Protein AF-K9ZA30-F1 (afdb_monomer_lite)

Radius of gyration: 12.53 Å; chains: 1; bounding box: 28×35×27 Å

Structure (mmCIF, N/CA/C/O backbone):
data_AF-K9ZA30-F1
#
_entry.id   AF-K9ZA30-F1
#
loop_
_atom_site.group_PDB
_atom_site.id
_atom_site.type_symbol
_atom_site.label_atom_id
_atom_site.label_alt_id
_atom_site.label_comp_id
_atom_site.label_asym_id
_atom_site.label_entity_id
_atom_site.label_seq_id
_atom_site.pdbx_PDB_ins_code
_atom_site.Cartn_x
_atom_site.Cartn_y
_atom_site.Cartn_z
_atom_site.occupancy
_atom_site.B_iso_or_equiv
_atom_site.auth_seq_id
_atom_site.auth_comp_id
_atom_site.auth_asym_id
_atom_site.auth_atom_id
_atom_site.pdbx_PDB_model_num
ATOM 1 N N . MET A 1 1 ? 3.534 13.611 14.769 1.00 54.38 1 MET A N 1
ATOM 2 C CA . MET A 1 1 ? 2.362 12.706 14.811 1.00 54.38 1 MET A CA 1
ATOM 3 C C . MET A 1 1 ? 2.554 11.606 13.779 1.00 54.38 1 MET A C 1
ATOM 5 O O . MET A 1 1 ? 2.866 11.920 12.638 1.00 54.38 1 MET A O 1
ATOM 9 N N . GLN A 1 2 ? 2.450 10.336 14.168 1.00 65.38 2 GLN A N 1
ATOM 10 C CA . GLN A 1 2 ? 2.606 9.208 13.246 1.00 65.38 2 GLN A CA 1
ATOM 11 C C . GLN A 1 2 ? 1.230 8.818 12.685 1.00 65.38 2 GLN A C 1
ATOM 13 O O . GLN A 1 2 ? 0.362 8.398 13.442 1.00 65.38 2 GLN A O 1
ATOM 18 N N . LEU A 1 3 ? 1.032 8.995 11.373 1.00 75.00 3 LEU A N 1
ATOM 19 C CA . LEU A 1 3 ? -0.236 8.700 10.682 1.00 75.00 3 LEU A CA 1
ATOM 20 C C . LEU A 1 3 ? -0.470 7.191 10.492 1.00 75.00 3 LEU A C 1
ATOM 22 O O . LEU A 1 3 ? -1.606 6.728 10.527 1.00 75.00 3 LEU A O 1
ATOM 26 N N . PHE A 1 4 ? 0.618 6.436 10.316 1.00 83.44 4 PHE A N 1
ATOM 27 C CA . PHE A 1 4 ? 0.595 5.004 10.015 1.00 83.44 4 PHE A CA 1
ATOM 28 C C . PHE A 1 4 ? 1.629 4.256 10.853 1.00 83.44 4 PHE A C 1
ATOM 30 O O . PHE A 1 4 ? 2.766 4.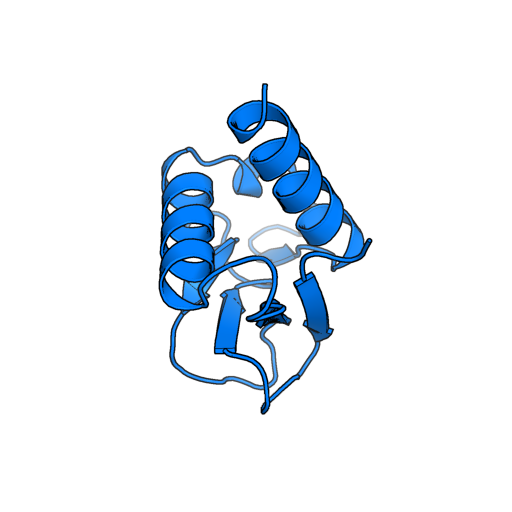715 11.009 1.00 83.44 4 PHE A O 1
ATOM 37 N N . GLN A 1 5 ? 1.265 3.081 11.351 1.00 88.19 5 GLN A N 1
ATOM 38 C CA . GLN A 1 5 ? 2.202 2.082 11.855 1.00 88.19 5 GLN A CA 1
ATOM 39 C C . GLN A 1 5 ? 2.481 1.080 10.734 1.00 88.19 5 GLN A C 1
ATOM 41 O O . GLN A 1 5 ? 1.555 0.506 10.169 1.00 88.19 5 GLN A O 1
ATOM 46 N N . ILE A 1 6 ? 3.752 0.927 10.362 1.00 89.62 6 ILE A N 1
ATOM 47 C CA . ILE A 1 6 ? 4.165 0.133 9.200 1.00 89.62 6 ILE A CA 1
ATOM 48 C C . ILE A 1 6 ? 5.207 -0.872 9.661 1.00 89.62 6 ILE A C 1
ATOM 50 O O . ILE A 1 6 ? 6.343 -0.491 9.953 1.00 89.62 6 ILE A O 1
ATOM 54 N N . ASN A 1 7 ? 4.828 -2.146 9.677 1.00 86.88 7 ASN A N 1
ATOM 55 C CA . ASN A 1 7 ? 5.675 -3.239 10.137 1.00 86.88 7 ASN A CA 1
ATOM 56 C C . ASN A 1 7 ? 5.650 -4.389 9.118 1.00 86.88 7 ASN A C 1
ATOM 58 O O . ASN A 1 7 ? 4.639 -4.649 8.464 1.00 86.88 7 ASN A O 1
ATOM 62 N N . ASN A 1 8 ? 6.771 -5.097 8.973 1.00 84.19 8 ASN A N 1
ATOM 63 C CA . ASN A 1 8 ? 6.793 -6.356 8.223 1.00 84.19 8 ASN A CA 1
ATOM 64 C C . ASN A 1 8 ? 6.120 -7.453 9.049 1.00 84.19 8 ASN A C 1
ATOM 66 O O . ASN A 1 8 ? 6.275 -7.454 10.268 1.00 84.19 8 ASN A O 1
ATOM 70 N N . ASN A 1 9 ? 5.435 -8.391 8.384 1.00 82.12 9 ASN A N 1
ATOM 71 C CA . ASN A 1 9 ? 4.783 -9.524 9.047 1.00 82.12 9 ASN A CA 1
ATOM 72 C C . ASN A 1 9 ? 3.850 -9.070 10.186 1.00 82.12 9 ASN A C 1
ATOM 74 O O . ASN A 1 9 ? 3.994 -9.490 11.332 1.00 82.12 9 ASN A O 1
ATOM 78 N N . PHE A 1 10 ? 2.936 -8.146 9.875 1.00 87.38 10 PHE A N 1
ATOM 79 C CA . PHE A 1 10 ? 2.052 -7.543 10.869 1.00 87.38 10 PHE A CA 1
ATOM 80 C C . PHE A 1 10 ? 0.607 -8.023 10.675 1.00 87.38 10 PHE A C 1
ATOM 82 O O . PHE A 1 10 ? -0.100 -7.448 9.849 1.00 87.38 10 PHE A O 1
ATOM 89 N N . PRO A 1 11 ? 0.171 -9.093 11.367 1.00 83.19 11 PRO A N 1
ATOM 90 C CA . PRO A 1 11 ? -1.160 -9.678 11.180 1.00 83.19 11 PRO A CA 1
ATOM 91 C C . PRO A 1 11 ? -2.294 -8.797 11.719 1.00 83.19 11 PRO A C 1
ATOM 93 O O . PRO A 1 11 ? -3.416 -8.907 11.250 1.00 83.19 11 PRO A O 1
ATOM 96 N N . GLU A 1 12 ? -2.007 -7.895 12.659 1.00 85.88 12 GLU A N 1
ATOM 97 C CA . GLU A 1 12 ? -2.982 -6.950 13.232 1.00 85.88 12 GLU A CA 1
ATOM 98 C C . GLU A 1 12 ? -3.085 -5.632 12.444 1.00 85.88 12 GLU A C 1
ATOM 100 O O . GLU A 1 12 ? -3.547 -4.612 12.967 1.00 85.88 12 GLU A O 1
ATOM 105 N N . ALA A 1 13 ? -2.577 -5.620 11.212 1.00 89.19 13 ALA A N 1
ATOM 106 C CA . ALA A 1 13 ? -2.697 -4.486 10.312 1.00 89.19 13 ALA A CA 1
ATOM 107 C C . ALA A 1 13 ? -4.110 -4.387 9.726 1.00 89.19 13 ALA A C 1
ATOM 109 O O . ALA A 1 13 ? -4.777 -5.398 9.526 1.00 89.19 13 ALA A O 1
ATOM 110 N N . ASP A 1 14 ? -4.528 -3.173 9.369 1.00 89.06 14 ASP A N 1
ATOM 111 C CA . ASP A 1 14 ? -5.787 -2.956 8.651 1.00 89.06 14 ASP A CA 1
ATOM 112 C C . ASP A 1 14 ? -5.721 -3.482 7.211 1.00 89.06 14 ASP A C 1
ATOM 114 O O . ASP A 1 14 ? -6.707 -3.959 6.647 1.00 89.06 14 ASP A O 1
ATOM 118 N N . PHE A 1 15 ? -4.550 -3.353 6.584 1.00 91.38 15 PHE A N 1
ATOM 119 C CA . PHE A 1 15 ? -4.284 -3.850 5.241 1.00 91.38 15 PHE A CA 1
ATOM 120 C C . PHE A 1 15 ? -2.794 -4.115 5.028 1.00 91.38 15 PHE A C 1
ATOM 122 O O . PHE A 1 15 ? -1.936 -3.681 5.801 1.00 91.38 15 PHE A O 1
ATOM 129 N N . TRP A 1 16 ? -2.472 -4.807 3.935 1.00 92.81 16 TRP A N 1
ATOM 130 C CA . TRP A 1 16 ? -1.104 -5.181 3.592 1.00 92.81 16 TRP A CA 1
ATOM 131 C C . TRP A 1 16 ? -0.686 -4.647 2.235 1.00 92.81 16 TRP A C 1
ATOM 133 O O . TRP A 1 16 ? -1.501 -4.366 1.362 1.00 92.81 16 TRP A O 1
ATOM 143 N N . LEU A 1 17 ? 0.621 -4.524 2.057 1.00 91.44 17 LEU A N 1
ATOM 144 C CA . LEU A 1 17 ? 1.268 -4.036 0.855 1.00 91.44 17 LEU A CA 1
ATOM 145 C C . LEU A 1 17 ? 2.290 -5.056 0.371 1.00 91.44 17 LEU A C 1
ATOM 147 O O . LEU A 1 17 ? 3.105 -5.565 1.148 1.00 91.44 17 LEU A O 1
ATOM 151 N N . ILE A 1 18 ? 2.263 -5.329 -0.934 1.00 90.88 18 ILE A N 1
ATOM 152 C CA . ILE A 1 18 ? 3.247 -6.194 -1.582 1.00 90.88 18 ILE A CA 1
ATOM 153 C C . ILE A 1 18 ? 4.593 -5.475 -1.617 1.00 90.88 18 ILE A C 1
ATOM 155 O O . ILE A 1 18 ? 4.855 -4.618 -2.454 1.00 90.88 18 ILE A O 1
ATOM 159 N N . ASN A 1 19 ? 5.466 -5.845 -0.694 1.00 87.38 19 ASN A N 1
ATOM 160 C CA . ASN A 1 19 ? 6.817 -5.318 -0.539 1.00 87.38 19 ASN A CA 1
ATOM 161 C C . ASN A 1 19 ? 7.869 -6.104 -1.332 1.00 87.38 19 ASN A C 1
ATOM 163 O O . ASN A 1 19 ? 8.969 -5.598 -1.522 1.00 87.38 19 ASN A O 1
ATOM 167 N N . LYS A 1 20 ? 7.569 -7.326 -1.785 1.00 87.62 20 LYS A N 1
ATOM 168 C CA . LYS A 1 20 ? 8.496 -8.164 -2.550 1.00 87.62 20 LYS A CA 1
ATOM 169 C C . LYS A 1 20 ? 7.752 -8.946 -3.628 1.00 87.62 20 LYS A C 1
ATOM 171 O O . LYS A 1 20 ? 7.089 -9.934 -3.335 1.00 87.62 20 LYS A O 1
ATOM 176 N N . SER A 1 21 ? 7.841 -8.494 -4.875 1.00 86.94 21 SER A N 1
ATOM 177 C CA . SER A 1 21 ? 7.302 -9.213 -6.039 1.00 86.94 21 SER A CA 1
ATOM 178 C C . SER A 1 21 ? 7.906 -8.669 -7.339 1.00 86.94 21 SER A C 1
ATOM 180 O O . SER A 1 21 ? 8.874 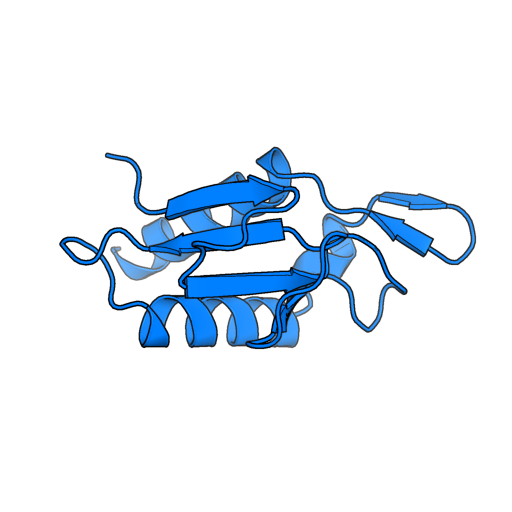-7.910 -7.306 1.00 86.94 21 SER A O 1
ATOM 182 N N . SER A 1 22 ? 7.356 -9.047 -8.491 1.00 86.00 22 SER A N 1
ATOM 183 C CA . SER A 1 22 ? 7.685 -8.418 -9.771 1.00 86.00 22 SER A CA 1
ATOM 184 C C . SER A 1 22 ? 7.321 -6.930 -9.781 1.00 86.00 22 SER A C 1
ATOM 186 O O . SER A 1 22 ? 6.382 -6.491 -9.115 1.00 86.00 22 SER A O 1
ATOM 188 N N . ILE A 1 23 ? 8.010 -6.149 -10.614 1.00 83.75 23 ILE A N 1
ATOM 189 C CA . ILE A 1 23 ? 7.817 -4.692 -10.720 1.00 83.75 23 ILE A CA 1
ATOM 190 C C . ILE A 1 23 ? 6.377 -4.271 -11.061 1.00 83.75 23 ILE A C 1
ATOM 192 O O . ILE A 1 23 ? 5.963 -3.156 -10.763 1.00 83.75 23 ILE A O 1
ATOM 196 N N . ALA A 1 24 ? 5.600 -5.167 -11.673 1.00 83.25 24 ALA A N 1
ATOM 197 C CA . ALA A 1 24 ? 4.202 -4.925 -11.996 1.00 83.25 24 ALA A CA 1
ATOM 198 C C . ALA A 1 24 ? 3.275 -4.999 -10.773 1.00 83.25 24 ALA A C 1
ATOM 200 O O . ALA A 1 24 ? 2.279 -4.295 -10.760 1.00 83.25 24 ALA A O 1
ATOM 201 N N . GLN A 1 25 ? 3.575 -5.839 -9.775 1.00 85.94 25 GLN A N 1
ATOM 202 C CA . GLN A 1 25 ? 2.720 -6.067 -8.595 1.00 85.94 25 GLN A CA 1
ATOM 203 C C . GLN A 1 25 ? 3.277 -5.412 -7.319 1.00 85.94 25 GLN A C 1
ATOM 205 O O . GLN A 1 25 ? 2.631 -5.432 -6.271 1.00 85.94 25 GLN A O 1
ATOM 210 N N . ILE A 1 26 ? 4.475 -4.829 -7.389 1.00 88.94 26 ILE A N 1
ATOM 211 C CA . ILE A 1 26 ? 5.117 -4.159 -6.262 1.00 88.94 26 ILE A CA 1
ATOM 212 C C . ILE A 1 26 ? 4.284 -2.963 -5.783 1.00 88.94 26 ILE A C 1
ATOM 214 O O . ILE A 1 26 ? 3.792 -2.162 -6.575 1.00 88.94 26 ILE A O 1
ATOM 218 N N . GLY A 1 27 ? 4.112 -2.846 -4.470 1.00 87.81 27 GLY A N 1
ATOM 219 C CA . GLY A 1 27 ? 3.342 -1.769 -3.862 1.00 87.81 27 GLY A CA 1
ATOM 220 C C . GLY A 1 27 ? 1.825 -1.880 -4.053 1.00 87.81 27 GLY A C 1
ATOM 221 O O . GLY A 1 27 ? 1.106 -0.933 -3.744 1.00 87.81 27 GLY A O 1
ATOM 222 N N . LYS A 1 28 ? 1.309 -3.017 -4.536 1.00 91.31 28 LYS A N 1
ATOM 223 C CA . LYS A 1 28 ? -0.136 -3.255 -4.588 1.00 91.31 28 LYS A CA 1
ATOM 224 C C . LYS A 1 28 ? -0.684 -3.473 -3.170 1.00 91.31 28 LYS A C 1
ATOM 226 O O . LYS A 1 28 ? -0.130 -4.309 -2.446 1.00 91.31 28 LYS A O 1
ATOM 231 N N . PRO A 1 29 ? -1.751 -2.767 -2.760 1.00 92.50 29 PRO A N 1
ATOM 232 C CA . PRO A 1 29 ? -2.422 -3.051 -1.502 1.00 92.50 29 PRO A CA 1
ATOM 233 C C . PRO A 1 29 ? -3.314 -4.292 -1.632 1.00 92.50 29 PRO A C 1
ATOM 235 O O . PRO A 1 29 ? -3.975 -4.502 -2.652 1.00 92.50 29 PRO A O 1
ATOM 238 N N . VAL A 1 30 ? -3.347 -5.111 -0.589 1.00 91.19 30 VAL A N 1
ATOM 239 C CA . VAL A 1 30 ? -4.164 -6.322 -0.489 1.00 91.19 30 VAL A CA 1
ATOM 240 C C . VAL A 1 30 ? -4.829 -6.388 0.882 1.00 91.19 30 VAL A C 1
ATOM 242 O O . VAL A 1 30 ? -4.289 -5.903 1.876 1.00 91.19 30 VAL A O 1
ATOM 245 N N . LYS A 1 31 ? -6.019 -6.989 0.926 1.00 88.00 31 LYS A N 1
ATOM 246 C CA . LYS A 1 31 ? -6.766 -7.244 2.169 1.00 88.00 31 LYS A CA 1
ATOM 247 C C . LYS A 1 31 ? -6.527 -8.647 2.727 1.00 88.00 31 LYS A C 1
ATOM 249 O O . LYS A 1 31 ? -7.065 -8.991 3.767 1.00 88.00 31 LYS A O 1
ATOM 254 N N . GLU A 1 32 ? -5.743 -9.459 2.028 1.00 87.56 32 GLU A N 1
ATOM 255 C CA . GLU A 1 32 ? -5.376 -10.798 2.471 1.00 87.56 32 GLU A CA 1
ATOM 256 C C . GLU A 1 32 ? -3.993 -10.763 3.110 1.00 87.56 32 GLU A C 1
ATOM 258 O O . GLU A 1 32 ? -3.009 -10.348 2.487 1.00 87.56 32 GLU A O 1
ATOM 263 N N . TYR A 1 33 ? -3.922 -11.224 4.354 1.00 83.62 33 TYR A N 1
ATOM 264 C CA . TYR A 1 33 ? -2.666 -11.342 5.069 1.00 83.62 33 TYR A CA 1
ATOM 265 C C . TYR A 1 33 ? -1.758 -12.393 4.429 1.00 83.62 33 TYR A C 1
ATOM 267 O O . TYR A 1 33 ? -2.167 -13.522 4.157 1.00 83.62 33 TYR A O 1
ATOM 275 N N . ARG A 1 34 ? -0.481 -12.041 4.263 1.00 83.75 34 ARG A N 1
ATOM 276 C CA . ARG A 1 34 ? 0.606 -12.998 4.040 1.00 83.75 34 ARG A CA 1
ATOM 277 C C . ARG A 1 34 ? 1.831 -12.536 4.817 1.00 83.75 34 ARG A C 1
ATOM 279 O O . ARG A 1 34 ? 2.150 -11.349 4.817 1.00 83.75 34 ARG A O 1
ATOM 286 N N . SER A 1 35 ? 2.552 -13.479 5.414 1.00 78.50 35 SER A N 1
ATOM 287 C CA . SER A 1 35 ? 3.720 -13.209 6.268 1.00 78.50 35 SER A CA 1
ATOM 288 C C . SER A 1 35 ? 4.832 -12.421 5.569 1.00 78.50 35 SER A C 1
ATOM 290 O O . SER A 1 35 ? 5.556 -11.649 6.194 1.00 78.50 35 SER A O 1
ATOM 292 N N . CYS A 1 36 ? 4.956 -12.567 4.249 1.00 80.88 36 CYS A N 1
ATOM 293 C CA . CYS A 1 36 ? 5.957 -11.845 3.471 1.00 80.88 36 CYS A CA 1
ATOM 294 C C . CYS A 1 36 ? 5.621 -10.364 3.254 1.00 80.88 36 CYS A C 1
ATOM 296 O O . CYS A 1 36 ? 6.515 -9.625 2.855 1.00 80.88 36 CYS A O 1
ATOM 298 N N . LEU A 1 37 ? 4.377 -9.933 3.487 1.00 87.62 37 LEU A N 1
ATOM 299 C CA . LEU A 1 37 ? 3.904 -8.585 3.175 1.00 87.62 37 LEU A CA 1
ATOM 300 C C . LEU A 1 37 ? 4.233 -7.584 4.283 1.00 87.62 37 LEU A C 1
ATOM 302 O O . LEU A 1 37 ? 4.485 -7.928 5.442 1.00 87.62 37 LEU A O 1
ATOM 306 N N . THR A 1 38 ? 4.181 -6.307 3.920 1.00 89.44 38 THR A N 1
ATOM 307 C CA . THR A 1 38 ? 4.268 -5.211 4.884 1.00 89.44 38 THR A CA 1
ATOM 308 C C . THR A 1 38 ? 2.859 -4.806 5.291 1.00 89.44 38 THR A C 1
ATOM 310 O O . THR A 1 38 ? 2.063 -4.416 4.442 1.00 89.44 38 THR A O 1
ATOM 313 N N . GLY A 1 39 ? 2.541 -4.912 6.578 1.00 91.62 39 GLY A N 1
ATOM 314 C CA . GLY A 1 39 ? 1.261 -4.469 7.118 1.00 91.62 39 GLY A CA 1
ATOM 315 C C . GLY A 1 39 ? 1.278 -2.980 7.429 1.00 91.62 39 GLY A C 1
ATOM 316 O O . GLY A 1 39 ? 2.280 -2.443 7.912 1.00 91.62 39 GLY A O 1
ATOM 317 N N . ILE A 1 40 ? 0.159 -2.324 7.146 1.00 90.00 40 ILE A N 1
ATOM 318 C CA . ILE A 1 40 ? -0.096 -0.931 7.482 1.00 90.00 40 ILE A CA 1
ATOM 319 C C . ILE A 1 40 ? -1.313 -0.870 8.389 1.00 90.00 40 ILE A C 1
ATOM 321 O O . ILE A 1 40 ? -2.405 -1.294 8.018 1.00 90.00 40 ILE A O 1
ATOM 325 N N . LYS A 1 41 ? -1.106 -0.310 9.576 1.00 90.38 41 LYS A N 1
ATOM 326 C CA . LYS A 1 41 ? -2.166 0.024 10.516 1.00 90.38 41 LYS A CA 1
ATOM 327 C C . LYS A 1 41 ? -2.359 1.528 10.543 1.00 90.38 41 LYS A C 1
ATOM 329 O O . LYS A 1 41 ? -1.408 2.290 10.765 1.00 90.38 41 LYS A O 1
ATOM 334 N N . CYS A 1 42 ? -3.575 1.950 10.246 1.00 87.88 42 CYS A N 1
ATOM 335 C CA . CYS A 1 42 ? -3.966 3.345 10.270 1.00 87.88 42 CYS A CA 1
ATOM 336 C C . CYS A 1 42 ? -4.239 3.767 11.708 1.00 87.88 42 CYS A C 1
ATOM 338 O O . CYS A 1 42 ? 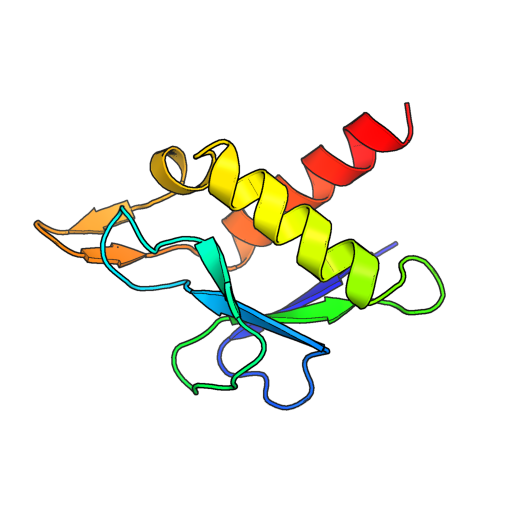-4.784 3.012 12.506 1.00 87.88 42 CYS A O 1
ATOM 340 N N . ASN A 1 43 ? -3.859 4.997 12.047 1.00 86.62 43 ASN A N 1
ATOM 341 C CA . ASN A 1 43 ? -4.365 5.589 13.272 1.00 86.62 43 ASN A CA 1
ATOM 342 C C . ASN A 1 43 ? -5.790 6.094 13.006 1.00 86.62 43 ASN A C 1
ATOM 344 O O . ASN A 1 43 ? -5.957 7.106 12.322 1.00 86.62 43 ASN A O 1
ATOM 348 N N . GLU A 1 44 ? -6.792 5.393 13.535 1.00 80.06 44 GLU A N 1
ATOM 349 C CA . GLU A 1 44 ? -8.222 5.664 13.314 1.00 80.06 44 GLU A CA 1
ATOM 350 C C . GLU A 1 44 ? -8.631 7.092 13.703 1.00 80.06 44 GLU A C 1
ATOM 352 O O . GLU A 1 44 ? -9.532 7.669 13.103 1.00 80.06 44 GLU A O 1
ATOM 357 N N . GLN A 1 45 ? -7.917 7.707 14.651 1.00 80.12 45 GLN A N 1
ATOM 358 C CA . GLN A 1 45 ? -8.143 9.096 15.068 1.00 80.12 45 GLN A CA 1
ATOM 359 C C . GLN A 1 45 ? -7.736 10.127 14.004 1.00 80.12 45 GLN A C 1
ATOM 361 O O . GLN A 1 45 ? -8.129 11.288 14.083 1.00 80.12 45 GLN A O 1
ATOM 366 N N . LEU A 1 46 ? -6.902 9.733 13.038 1.00 80.62 46 LEU A N 1
ATOM 367 C CA . LEU A 1 46 ? -6.349 10.624 12.019 1.00 80.62 46 LEU A CA 1
ATOM 368 C C . LEU A 1 46 ? -6.848 10.275 10.616 1.00 80.62 46 LEU A C 1
ATOM 370 O O . LEU A 1 46 ? -7.068 11.186 9.818 1.00 80.62 46 LEU A O 1
ATOM 374 N N . ILE A 1 47 ? -6.957 8.982 10.289 1.00 83.19 47 ILE A N 1
ATOM 375 C CA . ILE A 1 47 ? -7.275 8.481 8.946 1.00 83.19 47 ILE A CA 1
ATOM 376 C C . ILE A 1 47 ? -8.130 7.215 9.042 1.00 83.19 47 ILE A C 1
ATOM 378 O O . ILE A 1 47 ? -7.782 6.275 9.753 1.00 83.19 47 ILE A O 1
ATOM 382 N N . LEU A 1 48 ? -9.196 7.158 8.236 1.00 87.06 48 LEU A N 1
ATOM 383 C CA . LEU A 1 48 ? -9.997 5.947 8.065 1.00 87.06 48 LEU A CA 1
ATOM 384 C C . LEU A 1 48 ? -9.182 4.836 7.366 1.00 87.06 48 LEU A C 1
ATOM 386 O O . LEU A 1 48 ? -8.593 5.105 6.311 1.00 87.06 48 LEU A O 1
ATOM 390 N N . PRO A 1 49 ? -9.223 3.578 7.844 1.00 87.12 49 PRO A N 1
ATOM 391 C CA . PRO A 1 49 ? -8.530 2.450 7.210 1.00 87.12 49 PRO A CA 1
ATOM 392 C C . PRO A 1 49 ? -8.869 2.275 5.724 1.00 87.12 49 PRO A C 1
ATOM 394 O O . PRO A 1 49 ? -7.983 2.117 4.881 1.00 87.12 49 PRO A O 1
ATOM 397 N N . SER A 1 50 ? -10.153 2.409 5.374 1.00 88.44 50 SER A N 1
ATOM 398 C CA . SER A 1 50 ? -10.628 2.362 3.986 1.00 88.44 50 SER A CA 1
ATOM 399 C C . SER A 1 50 ? -9.983 3.442 3.118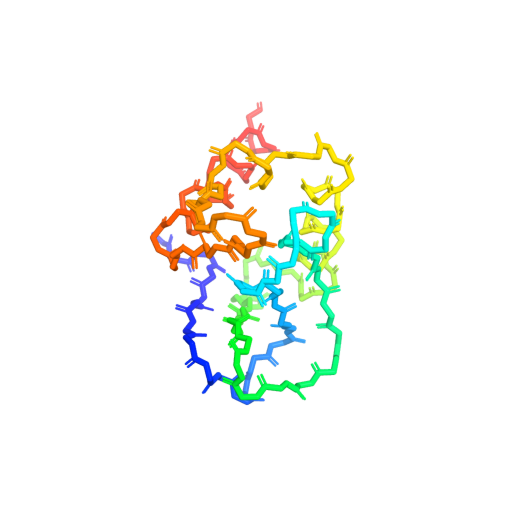 1.00 88.44 50 SER A C 1
ATOM 401 O O . SER A 1 50 ? -9.594 3.174 1.983 1.00 88.44 50 SER A O 1
ATOM 403 N N . PHE A 1 51 ? -9.821 4.655 3.653 1.00 87.88 51 PHE A N 1
ATOM 404 C CA . PHE A 1 51 ? -9.166 5.745 2.936 1.00 87.88 51 PHE A CA 1
ATOM 405 C C . PHE A 1 51 ? -7.675 5.460 2.730 1.00 87.88 51 PHE A C 1
ATOM 407 O O . PHE A 1 51 ? -7.168 5.629 1.623 1.00 87.88 51 PHE A O 1
ATOM 414 N N . GLY A 1 52 ? -6.987 4.955 3.760 1.00 87.69 52 GLY A N 1
ATOM 415 C CA . GLY A 1 52 ? -5.590 4.522 3.661 1.00 87.69 52 GLY A CA 1
ATOM 416 C C . GLY A 1 52 ? -5.377 3.460 2.577 1.00 87.69 52 GLY A C 1
ATOM 417 O O . GLY A 1 52 ? -4.435 3.563 1.786 1.00 87.69 52 GLY A O 1
ATOM 418 N N . PHE A 1 53 ? -6.295 2.496 2.475 1.00 91.00 53 PHE A N 1
ATOM 419 C CA . PHE A 1 53 ? -6.274 1.472 1.432 1.00 91.00 53 PHE A CA 1
ATOM 420 C C . PHE A 1 53 ? -6.401 2.072 0.023 1.00 91.00 53 PHE A C 1
ATOM 422 O O . PHE A 1 53 ? -5.574 1.786 -0.846 1.00 91.00 53 PHE A O 1
ATOM 429 N N . TYR A 1 54 ? -7.397 2.935 -0.211 1.00 90.94 54 TYR A N 1
ATOM 430 C CA . TYR A 1 54 ? -7.593 3.572 -1.520 1.00 90.94 54 TYR A CA 1
ATOM 431 C C . TYR A 1 54 ? -6.455 4.530 -1.887 1.00 90.94 54 TYR A C 1
ATOM 433 O O . TYR A 1 54 ? -6.055 4.578 -3.048 1.00 90.94 54 TYR A O 1
ATOM 441 N N . ALA A 1 55 ? -5.868 5.228 -0.912 1.00 89.94 55 ALA A N 1
ATOM 442 C CA . ALA A 1 55 ? -4.674 6.038 -1.134 1.00 89.94 55 ALA A CA 1
ATOM 443 C C . ALA A 1 55 ? -3.497 5.176 -1.622 1.00 89.94 55 ALA A C 1
ATOM 445 O O . ALA A 1 55 ? -2.834 5.520 -2.601 1.00 89.94 55 ALA A O 1
ATOM 446 N N . CYS A 1 56 ? -3.273 4.013 -1.003 1.00 90.25 56 CYS A N 1
ATOM 447 C CA . CYS A 1 56 ? -2.247 3.070 -1.456 1.00 90.25 56 CYS A CA 1
ATOM 448 C C . CYS A 1 56 ? -2.555 2.499 -2.848 1.00 90.25 56 CYS A C 1
ATOM 450 O O . CYS A 1 56 ? -1.637 2.301 -3.645 1.00 90.25 56 CYS A O 1
ATOM 452 N N . LEU A 1 57 ? -3.834 2.269 -3.162 1.00 91.88 57 LEU A N 1
ATOM 453 C CA . LEU A 1 57 ? -4.266 1.796 -4.478 1.00 91.88 57 LEU A CA 1
ATOM 454 C C . LEU A 1 57 ? -3.987 2.844 -5.560 1.00 91.88 57 LEU A C 1
ATOM 456 O O . LEU A 1 57 ? -3.459 2.507 -6.617 1.00 91.88 57 LEU A O 1
ATOM 460 N N . HIS A 1 58 ? -4.267 4.111 -5.269 1.00 91.50 58 HIS A N 1
ATOM 461 C CA . HIS A 1 58 ? -3.962 5.228 -6.156 1.00 91.50 58 HIS A CA 1
ATOM 462 C C . HIS A 1 58 ? -2.444 5.382 -6.378 1.00 91.50 58 HIS A C 1
ATOM 464 O O . HIS A 1 58 ? -1.979 5.492 -7.512 1.00 91.50 58 HIS A O 1
ATOM 470 N N . LEU A 1 59 ? -1.634 5.290 -5.317 1.00 90.00 59 LEU A N 1
ATOM 471 C CA . LEU A 1 59 ? -0.164 5.290 -5.418 1.00 90.00 59 LEU A CA 1
ATOM 472 C C . LEU A 1 59 ? 0.374 4.123 -6.263 1.00 90.00 59 LEU A C 1
ATOM 474 O O . LEU A 1 59 ? 1.360 4.261 -6.986 1.00 90.00 59 LEU A O 1
ATOM 478 N N . TYR A 1 60 ? -0.283 2.967 -6.193 1.00 90.56 60 TYR A N 1
ATOM 479 C CA . TYR A 1 60 ? 0.028 1.831 -7.052 1.00 90.56 60 TYR A CA 1
ATOM 480 C C . TYR A 1 60 ? -0.324 2.095 -8.518 1.00 90.56 60 TYR A C 1
ATOM 482 O O . TYR A 1 60 ? 0.504 1.848 -9.395 1.00 90.56 60 TYR A O 1
ATOM 490 N N . GLN A 1 61 ? -1.502 2.656 -8.787 1.00 89.31 61 GLN A N 1
ATOM 491 C CA . GLN A 1 61 ? -1.948 2.989 -10.142 1.00 89.31 61 GLN A CA 1
ATOM 492 C C . GLN A 1 61 ? -1.087 4.071 -10.805 1.00 89.31 61 GLN A C 1
ATOM 494 O O . GLN A 1 61 ? -0.811 3.981 -11.997 1.00 89.31 61 GLN A O 1
ATOM 499 N N . THR A 1 62 ? -0.595 5.045 -10.036 1.00 89.12 62 THR A N 1
ATOM 500 C CA . THR A 1 62 ? 0.344 6.069 -10.533 1.00 89.12 62 THR A CA 1
ATOM 501 C C . THR A 1 62 ? 1.738 5.510 -10.835 1.00 89.12 62 THR A C 1
ATOM 503 O O . THR A 1 62 ? 2.550 6.180 -11.468 1.00 89.12 62 THR A O 1
ATOM 506 N N . GLY A 1 63 ? 2.042 4.278 -10.411 1.00 85.88 63 GLY A N 1
ATOM 507 C CA . GLY A 1 63 ? 3.312 3.615 -10.700 1.00 85.88 63 GLY A CA 1
ATOM 508 C C . GLY A 1 63 ? 4.498 4.128 -9.881 1.00 85.88 63 GLY A C 1
ATOM 509 O O . GLY A 1 63 ? 5.629 3.737 -10.166 1.00 85.88 63 GLY A O 1
ATOM 510 N N . ILE A 1 64 ? 4.262 4.936 -8.839 1.00 86.88 64 ILE A N 1
ATOM 511 C CA . ILE A 1 64 ? 5.307 5.513 -7.973 1.00 86.88 64 ILE A CA 1
ATOM 512 C C . ILE A 1 64 ? 6.239 4.429 -7.416 1.00 86.88 64 ILE A C 1
ATOM 514 O O . ILE A 1 64 ? 7.460 4.590 -7.400 1.00 86.88 64 ILE A O 1
ATOM 518 N N . TRP A 1 65 ? 5.685 3.280 -7.023 1.00 84.50 65 TRP A N 1
ATOM 519 C CA . TRP A 1 65 ? 6.452 2.171 -6.448 1.00 84.50 65 TRP A CA 1
ATOM 520 C C . TRP A 1 65 ? 7.504 1.574 -7.388 1.00 84.50 65 TRP A C 1
ATOM 522 O O . TRP A 1 65 ? 8.477 0.994 -6.906 1.00 84.50 65 TRP A O 1
ATOM 532 N N . ARG A 1 66 ? 7.365 1.752 -8.709 1.00 82.19 66 ARG A N 1
ATOM 533 C CA . ARG A 1 66 ? 8.351 1.275 -9.691 1.00 82.19 66 ARG A CA 1
ATOM 534 C C . ARG A 1 66 ? 9.693 1.998 -9.553 1.00 82.19 66 ARG A C 1
ATOM 536 O O . ARG A 1 66 ? 10.721 1.376 -9.785 1.00 82.19 66 ARG A O 1
ATOM 543 N N . GLY A 1 67 ? 9.692 3.265 -9.127 1.00 81.31 67 GLY A N 1
ATOM 544 C CA . GLY A 1 67 ? 10.914 4.051 -8.912 1.00 81.31 67 GLY A CA 1
ATOM 545 C C . GLY A 1 67 ? 11.625 3.761 -7.585 1.00 81.31 67 GLY A C 1
ATOM 546 O O . GLY A 1 67 ? 12.840 3.896 -7.492 1.00 81.31 67 GLY A O 1
ATOM 547 N N . TYR A 1 68 ? 10.885 3.324 -6.562 1.00 81.88 68 TYR A N 1
ATOM 548 C CA . TYR A 1 68 ? 11.443 2.966 -5.246 1.00 81.88 68 TYR A CA 1
ATOM 549 C C . TYR A 1 68 ? 11.890 1.507 -5.152 1.00 81.88 68 TYR A C 1
ATOM 551 O O . TYR A 1 68 ? 12.545 1.103 -4.189 1.00 81.88 68 TYR A O 1
ATOM 559 N N . GLY A 1 69 ? 11.515 0.705 -6.142 1.00 74.81 69 GLY A N 1
ATOM 560 C CA . GLY A 1 69 ? 11.860 -0.694 -6.217 1.00 74.81 69 GLY A CA 1
ATOM 561 C C . GLY A 1 69 ? 13.356 -0.921 -6.411 1.00 74.81 69 GLY A C 1
ATOM 562 O O . GLY A 1 69 ? 13.906 -0.585 -7.455 1.00 74.81 69 GLY A O 1
ATOM 563 N N . ARG A 1 70 ? 14.021 -1.570 -5.447 1.00 72.62 70 ARG A N 1
ATOM 564 C CA . ARG A 1 70 ? 15.365 -2.118 -5.681 1.00 72.62 70 ARG A CA 1
ATOM 565 C C . ARG A 1 70 ? 15.241 -3.468 -6.375 1.00 72.62 70 ARG A C 1
ATOM 567 O O . ARG A 1 70 ? 14.785 -4.434 -5.759 1.00 72.62 70 ARG A O 1
ATOM 574 N N . SER A 1 71 ? 15.616 -3.499 -7.650 1.00 67.25 71 SER A N 1
ATOM 575 C CA . SER A 1 71 ? 15.559 -4.685 -8.508 1.00 67.25 71 SER A CA 1
ATOM 576 C C . SER A 1 71 ? 16.786 -5.581 -8.339 1.00 67.25 71 SER A C 1
ATOM 578 O O . SER A 1 71 ? 17.916 -5.116 -8.446 1.00 67.25 71 SER A O 1
ATOM 580 N N . CYS A 1 72 ? 16.548 -6.883 -8.188 1.00 59.19 72 CYS A N 1
ATOM 581 C CA . CYS A 1 72 ? 17.490 -7.944 -8.535 1.00 59.19 72 CYS A CA 1
ATOM 582 C C . CYS A 1 72 ? 16.871 -8.771 -9.665 1.00 59.19 72 CYS A C 1
ATOM 584 O O . CYS A 1 72 ? 15.942 -9.526 -9.397 1.00 59.19 72 CYS A O 1
ATOM 586 N N . ILE A 1 73 ? 17.384 -8.609 -10.892 1.00 65.62 73 ILE A N 1
ATOM 587 C CA . ILE A 1 73 ? 17.162 -9.366 -12.150 1.00 65.62 73 ILE A CA 1
ATOM 588 C C . ILE A 1 73 ? 15.691 -9.597 -12.586 1.00 65.62 73 ILE A C 1
ATOM 590 O O . ILE A 1 73 ? 15.374 -9.325 -13.732 1.00 65.62 73 ILE A O 1
ATOM 594 N N . ASN A 1 74 ? 14.774 -10.019 -11.710 1.00 70.75 74 ASN A N 1
ATOM 595 C CA . ASN A 1 74 ? 13.325 -10.152 -11.950 1.00 70.75 74 ASN A CA 1
ATOM 596 C C . ASN A 1 74 ? 12.446 -9.829 -10.720 1.00 70.75 74 ASN A C 1
ATOM 598 O O . ASN A 1 74 ? 11.215 -9.849 -10.804 1.00 70.75 74 ASN A O 1
ATOM 602 N N . LEU A 1 75 ? 13.055 -9.546 -9.565 1.00 80.94 75 LEU A N 1
ATOM 603 C CA . LEU A 1 75 ? 12.361 -9.370 -8.296 1.00 80.94 75 LEU A CA 1
ATOM 604 C C . LEU A 1 75 ? 12.692 -8.014 -7.682 1.00 80.94 75 LEU A C 1
ATOM 606 O O . LEU A 1 75 ? 13.856 -7.628 -7.579 1.00 80.94 75 LEU A O 1
ATOM 610 N N . VAL A 1 76 ? 11.659 -7.312 -7.240 1.00 85.88 76 VAL A N 1
ATOM 611 C CA . VAL A 1 76 ? 11.764 -5.979 -6.663 1.00 85.88 76 VAL A CA 1
ATOM 612 C C . VAL A 1 76 ? 11.421 -6.049 -5.187 1.00 85.88 76 VAL A C 1
ATOM 614 O O . VAL A 1 76 ? 10.467 -6.726 -4.801 1.00 85.88 76 VAL A O 1
ATOM 617 N N . SER A 1 77 ? 12.194 -5.345 -4.361 1.00 86.06 77 SER A N 1
ATOM 618 C CA . SER A 1 77 ? 11.908 -5.190 -2.934 1.00 86.06 77 SER A CA 1
ATOM 619 C C . SER A 1 77 ? 11.720 -3.721 -2.547 1.00 86.06 77 SER A C 1
ATOM 621 O O . SER A 1 77 ? 12.456 -2.846 -3.009 1.00 86.06 77 SER A O 1
ATOM 623 N N . LEU A 1 78 ? 10.730 -3.463 -1.692 1.00 87.00 78 LEU A N 1
ATOM 624 C CA . LEU A 1 78 ? 10.449 -2.180 -1.055 1.00 87.00 78 LEU A CA 1
ATOM 625 C C . LEU A 1 78 ? 10.810 -2.259 0.426 1.00 87.00 78 LEU A C 1
ATOM 627 O O . LEU A 1 78 ? 10.442 -3.207 1.122 1.00 87.00 78 LEU A O 1
ATOM 631 N N . ARG A 1 79 ? 11.501 -1.236 0.932 1.00 88.12 79 ARG A N 1
ATOM 632 C CA . ARG A 1 79 ? 11.777 -1.119 2.367 1.00 88.12 79 ARG A CA 1
ATOM 633 C C . ARG A 1 79 ? 10.671 -0.333 3.055 1.00 88.12 79 ARG A C 1
ATOM 635 O O . ARG A 1 79 ? 10.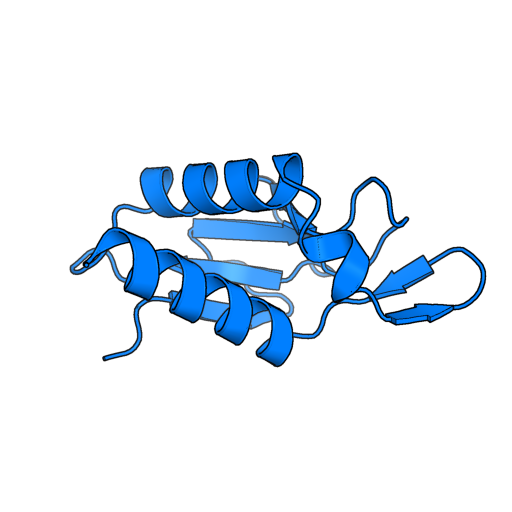134 0.620 2.497 1.00 88.12 79 ARG A O 1
ATOM 642 N N . ILE A 1 80 ? 10.429 -0.654 4.325 1.00 88.00 80 ILE A N 1
ATOM 643 C CA . ILE A 1 80 ? 9.478 0.068 5.187 1.00 88.00 80 ILE A CA 1
ATOM 644 C C . ILE A 1 80 ? 9.753 1.580 5.186 1.00 88.00 80 ILE A C 1
ATOM 646 O O . ILE A 1 80 ? 8.822 2.379 5.122 1.00 88.00 80 ILE A O 1
ATOM 650 N N . L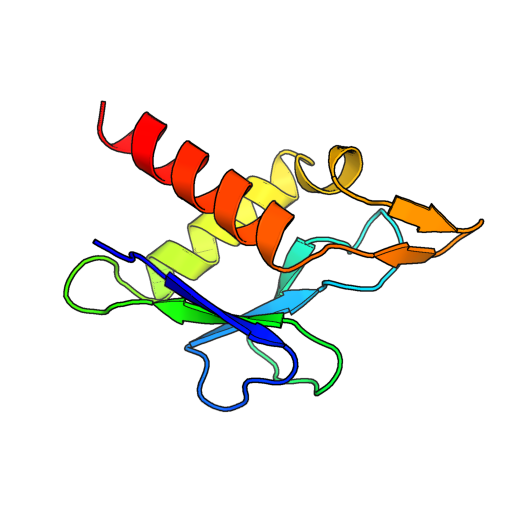YS A 1 81 ? 11.032 1.986 5.223 1.00 87.75 81 LYS A N 1
ATOM 651 C CA . LYS A 1 81 ? 11.427 3.404 5.213 1.00 87.75 81 LYS A CA 1
ATOM 652 C C . LYS A 1 81 ? 10.944 4.130 3.953 1.00 87.75 81 LYS A C 1
ATOM 654 O O . LYS A 1 81 ? 10.450 5.249 4.060 1.00 87.75 81 LYS A O 1
ATOM 659 N N . ASP A 1 82 ? 11.068 3.488 2.794 1.00 88.56 82 ASP A N 1
ATOM 660 C CA . ASP A 1 82 ? 10.668 4.057 1.506 1.00 88.56 82 ASP A CA 1
ATOM 661 C C . ASP A 1 82 ? 9.134 4.191 1.442 1.00 88.56 82 ASP A C 1
ATOM 663 O O . ASP A 1 82 ? 8.619 5.262 1.126 1.00 88.56 82 ASP A O 1
ATOM 667 N N . ILE A 1 83 ? 8.403 3.161 1.891 1.00 87.75 83 ILE A N 1
ATOM 668 C CA . ILE A 1 83 ? 6.933 3.179 2.010 1.00 87.75 83 ILE A CA 1
ATOM 669 C C . ILE A 1 83 ? 6.465 4.315 2.926 1.00 87.75 83 ILE A C 1
ATOM 671 O O . ILE A 1 83 ? 5.594 5.103 2.556 1.00 87.75 83 ILE A O 1
ATOM 675 N N . ARG A 1 84 ? 7.079 4.443 4.108 1.00 88.44 84 ARG A N 1
ATOM 676 C CA . ARG A 1 84 ? 6.760 5.501 5.074 1.00 88.44 84 ARG A CA 1
ATOM 677 C C . ARG A 1 84 ? 6.969 6.891 4.481 1.00 88.44 84 ARG A C 1
ATOM 679 O O . ARG A 1 84 ? 6.149 7.775 4.713 1.00 88.44 84 ARG A O 1
ATOM 686 N N . ASN A 1 85 ? 8.052 7.082 3.731 1.00 88.44 85 ASN A N 1
ATOM 687 C CA . ASN A 1 85 ? 8.364 8.366 3.120 1.00 88.44 85 ASN A CA 1
ATOM 688 C C . ASN A 1 85 ? 7.353 8.737 2.026 1.00 88.44 85 ASN A C 1
ATOM 690 O O . ASN A 1 85 ? 6.867 9.864 2.009 1.00 88.44 85 ASN A O 1
ATOM 694 N N . VAL A 1 86 ? 6.997 7.794 1.147 1.00 88.56 86 VAL A N 1
ATOM 695 C CA . VAL A 1 86 ? 6.007 8.023 0.079 1.00 88.56 86 VAL A CA 1
ATOM 696 C C . VAL A 1 86 ? 4.647 8.382 0.664 1.00 88.56 86 VAL A C 1
ATOM 698 O O . VAL A 1 86 ? 4.059 9.385 0.267 1.00 88.56 86 VAL A O 1
ATOM 701 N N . LEU A 1 87 ? 4.175 7.614 1.651 1.00 85.62 87 LEU A N 1
ATOM 702 C CA . LEU A 1 87 ? 2.897 7.895 2.300 1.00 85.62 87 LEU A CA 1
ATOM 703 C C . LEU A 1 87 ? 2.919 9.266 2.972 1.00 85.62 87 LEU A C 1
ATOM 705 O O . LEU A 1 87 ? 2.039 10.078 2.716 1.00 85.62 87 LEU A O 1
ATOM 709 N N . ASN A 1 88 ? 3.946 9.574 3.767 1.00 85.62 88 ASN A N 1
ATOM 710 C CA . ASN A 1 88 ? 4.018 10.869 4.437 1.00 85.62 88 ASN A CA 1
ATOM 711 C C . ASN A 1 88 ? 3.975 12.040 3.438 1.00 85.62 88 ASN A C 1
ATOM 713 O O . ASN A 1 88 ? 3.207 12.974 3.636 1.00 85.62 88 ASN A O 1
ATOM 717 N N . ASN A 1 89 ? 4.721 11.956 2.330 1.00 86.19 89 ASN A N 1
ATOM 718 C CA . ASN A 1 89 ? 4.677 12.976 1.279 1.00 86.19 89 ASN A CA 1
ATOM 719 C C . ASN A 1 89 ? 3.291 13.083 0.627 1.00 86.19 89 ASN A C 1
ATOM 721 O O . ASN A 1 89 ? 2.792 14.190 0.445 1.00 86.19 89 ASN A O 1
ATOM 725 N N . TYR A 1 90 ? 2.642 11.954 0.333 1.00 85.50 90 TYR A N 1
ATOM 726 C CA . TYR A 1 90 ? 1.303 11.938 -0.257 1.00 85.50 90 TYR A CA 1
ATOM 727 C C . TYR A 1 90 ? 0.273 12.667 0.619 1.00 85.50 90 TYR A C 1
ATOM 729 O O . TYR A 1 90 ? -0.464 13.521 0.132 1.00 85.50 90 TYR A O 1
ATOM 737 N N . PHE A 1 91 ? 0.256 12.390 1.926 1.00 81.62 91 PHE A N 1
ATOM 738 C CA . PHE A 1 91 ? -0.681 13.039 2.850 1.00 81.62 91 PHE A CA 1
ATOM 739 C C . PHE A 1 91 ? -0.325 14.497 3.154 1.00 81.62 91 PHE A C 1
ATOM 741 O O . PHE A 1 91 ? -1.223 15.284 3.441 1.00 81.62 91 PHE A O 1
ATOM 748 N N . VAL A 1 92 ? 0.954 14.878 3.076 1.00 80.19 92 VAL A N 1
ATOM 749 C CA . VAL A 1 92 ? 1.367 16.286 3.181 1.00 80.19 92 VAL A CA 1
ATOM 750 C C . VAL A 1 92 ? 0.838 17.097 1.999 1.00 80.19 92 VAL A C 1
ATOM 752 O O . VAL A 1 92 ? 0.324 18.188 2.212 1.00 80.19 92 VAL A O 1
ATOM 755 N N . ILE A 1 93 ? 0.914 16.560 0.776 1.00 74.94 93 ILE A N 1
ATOM 756 C CA . ILE A 1 93 ? 0.406 17.238 -0.427 1.00 74.94 93 ILE A CA 1
ATOM 757 C C . ILE A 1 93 ? -1.114 17.425 -0.350 1.00 74.94 93 ILE A C 1
ATOM 759 O O . ILE A 1 93 ? -1.604 18.497 -0.664 1.00 74.94 93 ILE A O 1
ATOM 763 N N . GLN A 1 94 ? -1.854 16.413 0.110 1.00 69.94 94 GLN A N 1
ATOM 764 C CA . GLN A 1 94 ? -3.321 16.468 0.215 1.00 69.94 94 GLN A CA 1
ATOM 765 C C . GLN A 1 94 ? -3.839 17.395 1.331 1.00 69.94 94 GLN A C 1
ATOM 767 O O . GLN A 1 94 ? -5.016 17.738 1.346 1.00 69.94 94 GLN A O 1
ATOM 772 N N . ARG A 1 95 ? -2.992 17.767 2.301 1.00 63.09 95 ARG A N 1
ATOM 773 C CA . ARG A 1 95 ? -3.343 18.702 3.387 1.00 63.09 95 ARG A CA 1
ATOM 774 C C . ARG A 1 95 ? -3.020 20.164 3.066 1.00 63.09 95 ARG A C 1
ATOM 776 O O . ARG A 1 95 ? -3.217 21.011 3.936 1.00 63.09 95 ARG A O 1
ATOM 783 N N . ARG A 1 96 ? -2.468 20.437 1.886 1.00 52.78 96 ARG A N 1
ATOM 784 C CA . ARG A 1 96 ? -2.045 21.763 1.441 1.00 52.78 96 ARG A CA 1
ATOM 785 C C . ARG A 1 96 ? -3.032 22.309 0.424 1.00 52.78 96 ARG A C 1
ATOM 787 O O . ARG A 1 96 ? -3.264 23.532 0.484 1.00 52.78 96 ARG A O 1
#

pLDDT: mean 84.16, std 8.08, range [52.78, 92.81]

Sequence (96 aa):
MQLFQINNNFPEADFWLINKSSIAQIGKPVKEYRSCLTGIKCNEQLILPSFGFYACLHLYQTGIWRGYGRSCINLVSLRIKDIRNVLNNYFVIQRR

Organism: Cyanobacterium aponinum (strain PCC 10605) (NCBI:txid755178)

Foldseek 3Di:
DQFKDKAQQDPPACWWAQFKAFLLRHLQIDRDDDNRTIGIHGPVVRDDSVRVNVLSNVCSVVSVRSVQFDDDPGMTGHDSVNVSVVVVVSVVVVVD

Secondary structure (DSSP, 8-state):
--SEEEEET-TT-SEEE--EE-TTTTT-EESS--TTSEEEEE-TTTS-HHHHHHHHHHHHHTTTHHHH-EEETTEEE--HHHHHHHHHHHHHHHT-